Protein 3TEU (pdb70)

CATH classification: 2.60.40.10

B-factor: mean 14.29, std 7.46, range [6.16, 81.51]

Radius of gyration: 13.83 Å; Cα contacts (8 Å, |Δi|>4): 268; chains: 1; bounding box: 31×20×42 Å

Solvent-accessible surface area: 5589 Å² total; per-residue (Å²): 207,10,65,25,2,70,86,33,88,49,93,77,48,59,46,63,16,1,29,0,28,11,66,68,13,116,35,106,29,69,3,0,45,0,9,26,16,32,63,123,21,145,40,147,62,136,107,54,93,22,78,54,102,31,47,54,26,68,3,91,71,8,71,40,8,32,77,11,35,1,12,0,41,0,29,66,103,154,68,82,5,86,53,29,80,18,79,47,65,4,26,14,127,164,129,152,73,224

Secondary structure (DSSP, 8-state):
--PPPEEEEEEEE-SS-EEEEEEPPSS--SEEEEEEEETTS-S--EEEEE-TT-SEEEE-SPPTT-EEEEEEEEEETTEEPPPEEEEEEPS-TTS---

Structure (mmCIF, N/CA/C/O backbone):
data_3TEU
#
_entry.id   3TEU
#
_cell.length_a   28.390
_cell.length_b   40.070
_cell.length_c   61.520
_cell.angle_alpha   90.00
_cell.angle_beta   90.00
_cell.angle_gamma   90.00
#
_symmetry.space_group_name_H-M   'P 21 21 21'
#
loop_
_entity.id
_entity.type
_entity.pdbx_description
1 polymer Fibcon
2 non-polymer '1,4-DIETHYLENE DIOXIDE'
3 water water
#
loop_
_atom_site.group_PDB
_atom_site.id
_atom_site.type_symbol
_atom_site.label_atom_id
_atom_site.label_alt_id
_atom_site.label_comp_id
_atom_site.label_asym_id
_atom_site.label_entity_id
_atom_site.label_seq_id
_atom_site.pdbx_PDB_ins_code
_atom_site.Cartn_x
_atom_site.Cartn_y
_atom_site.Cartn_z
_atom_site.occupancy
_atom_site.B_iso_or_equiv
_atom_site.auth_seq_id
_atom_site.auth_comp_id
_atom_site.auth_asym_id
_atom_site.auth_atom_id
_atom_site.pdbx_PDB_model_num
ATOM 1 N N A MET A 1 1 ? -7.769 3.185 -8.062 0.51 18.62 1 MET A N 1
ATOM 2 N N B MET A 1 1 ? -7.717 3.584 -8.531 0.49 22.37 1 MET A N 1
ATOM 3 C CA A MET A 1 1 ? -7.659 3.849 -6.706 0.51 19.65 1 MET A CA 1
ATOM 4 C CA B MET A 1 1 ? -7.767 4.018 -7.100 0.49 20.19 1 MET A CA 1
ATOM 5 C C A MET A 1 1 ? -8.631 3.506 -5.700 0.51 21.91 1 MET A C 1
ATOM 6 C C B MET A 1 1 ? -8.506 2.958 -6.154 0.49 15.29 1 MET A C 1
ATOM 7 O O A MET A 1 1 ? -9.783 3.722 -5.897 0.51 24.53 1 MET A O 1
ATOM 8 O O B MET A 1 1 ? -9.423 2.317 -6.597 0.49 13.40 1 MET A O 1
ATOM 39 N N A LEU A 1 2 ? -8.168 3.188 -4.533 0.51 18.05 2 LEU A N 1
ATOM 40 N N B LEU A 1 2 ? -8.127 2.861 -4.825 0.49 16.10 2 LEU A N 1
ATOM 41 C CA A LEU A 1 2 ? -8.757 2.081 -3.948 0.51 15.55 2 LEU A CA 1
ATOM 42 C CA B LEU A 1 2 ? -8.849 1.998 -3.796 0.49 17.50 2 LEU A CA 1
ATOM 43 C C A LEU A 1 2 ? -9.130 2.559 -2.558 0.51 14.67 2 LEU A C 1
ATOM 44 C C B LEU A 1 2 ? -9.232 2.648 -2.491 0.49 13.05 2 LEU A C 1
ATOM 45 O O A LEU A 1 2 ? -8.249 3.272 -1.992 0.51 16.93 2 LEU A O 1
ATOM 46 O O B LEU A 1 2 ? -8.514 3.422 -1.846 0.49 13.94 2 LEU A O 1
ATOM 77 N N . ASP A 1 3 ? -10.358 2.269 -2.027 1.00 16.42 3 ASP A N 1
ATOM 78 C CA . ASP A 1 3 ? -10.681 2.707 -0.671 1.00 18.39 3 ASP A CA 1
ATOM 79 C C . ASP A 1 3 ? -10.016 1.789 0.358 1.00 15.09 3 ASP A C 1
ATOM 80 O O . ASP A 1 3 ? -9.609 0.649 0.074 1.00 13.50 3 ASP A O 1
ATOM 89 N N . ALA A 1 4 ? -9.819 2.379 1.526 1.00 16.38 4 ALA A N 1
ATOM 90 C CA . ALA A 1 4 ? -9.119 1.688 2.629 1.00 13.84 4 ALA A CA 1
ATOM 91 C C . ALA A 1 4 ? -10.000 0.724 3.343 1.00 10.92 4 ALA A C 1
ATOM 92 O O . ALA A 1 4 ? -11.223 0.888 3.480 1.00 12.18 4 ALA A O 1
ATOM 99 N N . PRO A 1 5 ? -9.409 -0.321 3.940 1.00 9.66 5 PRO A N 1
ATOM 100 C CA . PRO A 1 5 ? -10.117 -1.120 4.926 1.00 9.37 5 PRO A CA 1
ATOM 101 C C . PRO A 1 5 ? -10.507 -0.258 6.118 1.00 8.97 5 PRO A C 1
ATOM 102 O O . PRO A 1 5 ? -9.977 0.820 6.289 1.00 10.08 5 PRO A O 1
ATOM 113 N N . THR A 1 6 ? -11.419 -0.777 6.972 1.00 9.59 6 THR A N 1
ATOM 114 C CA . THR A 1 6 ? -11.937 -0.023 8.101 1.00 11.20 6 THR A CA 1
ATOM 115 C C . THR A 1 6 ? -11.919 -0.835 9.372 1.00 10.22 6 THR A C 1
ATOM 116 O O . THR A 1 6 ? -11.793 -2.035 9.354 1.00 10.79 6 THR A O 1
ATOM 127 N N . ASP A 1 7 ? -12.082 -0.141 10.506 1.00 13.06 7 ASP A N 1
ATOM 128 C CA . ASP A 1 7 ? -12.356 -0.754 11.818 1.00 14.98 7 ASP A CA 1
ATOM 129 C C . ASP A 1 7 ? -11.254 -1.755 12.243 1.00 12.97 7 ASP A C 1
ATOM 130 O O . ASP A 1 7 ? -11.451 -2.953 12.372 1.00 12.48 7 ASP A O 1
ATOM 139 N N . LEU A 1 8 ? -10.073 -1.209 12.510 1.00 11.61 8 LEU A N 1
ATOM 140 C CA . LEU A 1 8 ? -8.975 -2.019 12.986 1.00 10.73 8 LEU A CA 1
ATOM 141 C C . LEU A 1 8 ? -9.233 -2.495 14.411 1.00 11.08 8 LEU A C 1
ATOM 142 O O . LEU A 1 8 ? -9.474 -1.667 15.304 1.00 17.82 8 LEU A O 1
ATOM 158 N N . GLN A 1 9 ? -9.236 -3.786 14.626 1.00 9.50 9 GLN A N 1
ATOM 159 C CA . GLN A 1 9 ? -9.493 -4.385 15.927 1.00 11.82 9 GLN A CA 1
ATOM 160 C C . GLN A 1 9 ? -8.330 -5.247 16.314 1.00 11.17 9 GLN A C 1
ATOM 161 O O . GLN A 1 9 ? -7.908 -6.125 15.569 1.00 14.46 9 GLN A O 1
ATOM 175 N N A VAL A 1 10 ? -7.958 -5.013 17.550 0.52 11.88 10 VAL A N 1
ATOM 176 N N B VAL A 1 10 ? -7.623 -5.010 17.472 0.48 11.49 10 VAL A N 1
ATOM 177 C CA A VAL A 1 10 ? -7.005 -5.880 18.107 0.52 9.11 10 VAL A CA 1
ATOM 178 C CA B VAL A 1 10 ? -6.327 -5.711 17.915 0.48 10.17 10 VAL A CA 1
ATOM 179 C C A VAL A 1 10 ? -7.702 -6.939 18.938 0.52 9.14 10 VAL A C 1
ATOM 180 C C B VAL A 1 10 ? -6.604 -6.571 19.125 0.48 10.77 10 VAL A C 1
ATOM 181 O O A VAL A 1 10 ? -8.348 -6.599 19.906 0.52 11.28 10 VAL A O 1
ATOM 182 O O B VAL A 1 10 ? -7.056 -6.042 20.127 0.48 12.20 10 VAL A O 1
ATOM 207 N N A THR A 1 11 ? -7.573 -8.182 18.554 0.52 8.87 11 THR A N 1
ATOM 208 N N B THR A 1 11 ? -6.370 -7.858 19.003 0.48 10.17 11 THR A N 1
ATOM 209 C CA A THR A 1 11 ? -8.260 -9.270 19.231 0.52 9.44 11 THR A CA 1
ATOM 210 C CA B THR A 1 11 ? -6.656 -8.862 19.974 0.48 9.79 11 THR A CA 1
ATOM 211 C C A THR A 1 11 ? -7.405 -10.058 20.213 0.52 10.05 11 THR A C 1
ATOM 212 C C B THR A 1 11 ? -5.455 -9.789 20.221 0.48 8.41 11 THR A C 1
ATOM 213 O O A THR A 1 11 ? -7.921 -10.788 21.041 0.52 12.10 11 THR A O 1
ATOM 214 O O B THR A 1 11 ? -4.417 -9.595 19.582 0.48 8.85 11 THR A O 1
ATOM 235 N N A ASN A 1 12 ? -6.084 -9.861 20.145 0.52 8.70 12 ASN A N 1
ATOM 236 N N B ASN A 1 12 ? -5.574 -10.715 21.163 0.48 10.68 12 ASN A N 1
ATOM 237 C CA A ASN A 1 12 ? -5.160 -10.488 21.087 0.52 8.80 12 ASN A CA 1
ATOM 238 C CA B ASN A 1 12 ? -4.552 -11.713 21.402 0.48 9.84 12 ASN A CA 1
ATOM 239 C C A ASN A 1 12 ? -3.845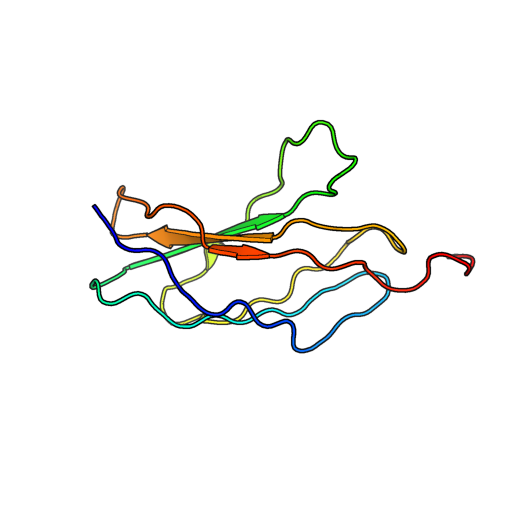 -9.737 21.104 0.52 7.87 12 ASN A C 1
ATOM 240 C C B ASN A 1 12 ? -3.201 -10.979 21.684 0.48 9.11 12 ASN A C 1
ATOM 241 O O A ASN A 1 12 ? -3.445 -9.244 20.025 0.52 9.21 12 ASN A O 1
ATOM 242 O O B ASN A 1 12 ? -2.154 -11.467 21.235 0.48 10.15 12 ASN A O 1
ATOM 261 N N . VAL A 1 13 ? -3.216 -9.770 22.329 1.00 9.04 13 VAL A N 1
ATOM 262 C CA . VAL A 1 13 ? -1.948 -9.114 22.515 1.00 9.48 13 VAL A CA 1
ATOM 263 C C . VAL A 1 13 ? -1.150 -9.846 23.561 1.00 9.25 13 VAL A C 1
ATOM 264 O O . VAL A 1 13 ? -1.661 -10.194 24.623 1.00 11.78 13 VAL A O 1
ATOM 276 N N . THR A 1 14 ? 0.108 -10.061 23.242 1.00 9.14 14 THR A N 1
ATOM 277 C CA . THR A 1 14 ? 1.043 -10.692 24.181 1.00 9.03 14 THR A CA 1
ATOM 278 C C . THR A 1 14 ? 2.270 -9.794 24.260 1.00 9.27 14 THR A C 1
ATOM 279 O O . THR A 1 14 ? 2.303 -8.675 23.712 1.00 11.01 14 THR A O 1
ATOM 290 N N . ASP A 1 15 ? 3.308 -10.263 24.935 1.00 9.14 15 ASP A N 1
ATOM 291 C CA . ASP A 1 15 ? 4.523 -9.485 24.996 1.00 9.84 15 ASP A CA 1
ATOM 292 C C . ASP A 1 15 ? 5.193 -9.360 23.639 1.00 9.31 15 ASP A C 1
ATOM 293 O O . ASP A 1 15 ? 5.963 -8.426 23.408 1.00 11.01 15 ASP A O 1
ATOM 302 N N . THR A 1 16 ? 4.948 -10.284 22.725 1.00 8.80 16 THR A N 1
ATOM 303 C CA . THR A 1 16 ? 5.661 -10.374 21.471 1.00 9.02 16 THR A CA 1
ATOM 304 C C . THR A 1 16 ? 4.781 -10.471 20.241 1.00 8.20 16 THR A C 1
ATOM 305 O O . THR A 1 16 ? 5.295 -10.691 19.140 1.00 9.06 16 THR A O 1
ATOM 316 N N . SER A 1 17 ? 3.488 -10.357 20.374 1.00 8.25 17 SER A N 1
ATOM 317 C CA . SER A 1 17 ? 2.590 -10.551 19.239 1.00 8.14 17 SER A CA 1
ATOM 318 C C . SER A 1 17 ? 1.342 -9.751 19.414 1.00 8.49 17 SER A C 1
ATOM 319 O O . SER A 1 17 ? 0.935 -9.391 20.511 1.00 9.25 17 SER A O 1
ATOM 327 N N . ILE A 1 18 ? 0.708 -9.489 18.247 1.00 8.37 18 ILE A N 1
ATOM 328 C CA A ILE A 1 18 ? -0.577 -8.776 18.154 0.59 9.78 18 ILE A CA 1
ATOM 329 C CA B ILE A 1 18 ? -0.612 -8.933 18.234 0.41 9.41 18 ILE A CA 1
ATOM 330 C C . ILE A 1 18 ? -1.394 -9.521 17.074 1.00 8.71 18 ILE A C 1
ATOM 331 O O . ILE A 1 18 ? -0.855 -9.779 15.996 1.00 11.79 18 ILE A O 1
ATOM 360 N N . THR A 1 19 ? -2.676 -9.746 17.303 1.00 7.52 19 THR A N 1
ATOM 361 C CA . THR A 1 19 ? -3.595 -10.180 16.262 1.00 7.91 19 THR A CA 1
ATOM 362 C C . THR A 1 19 ? -4.462 -9.015 15.906 1.00 8.64 19 THR A C 1
ATOM 363 O O . THR A 1 19 ? -5.068 -8.408 16.773 1.00 10.26 19 THR A O 1
ATOM 374 N N A VAL A 1 20 ? -4.604 -8.726 14.650 0.48 10.76 20 VAL A N 1
ATOM 375 N N B VAL A 1 20 ? -4.454 -8.694 14.585 0.52 10.69 20 VAL A N 1
ATOM 376 C CA A VAL A 1 20 ? -5.553 -7.690 14.332 0.48 8.29 20 VAL A CA 1
ATOM 377 C CA B VAL A 1 20 ? -4.967 -7.461 13.923 0.52 8.94 20 VAL A CA 1
ATOM 378 C C A VAL A 1 20 ? -6.392 -8.137 13.182 0.48 10.69 20 VAL A C 1
ATOM 379 C C B VAL A 1 20 ? -6.164 -7.998 13.000 0.52 11.35 20 VAL A C 1
ATOM 380 O O A VAL A 1 20 ? -6.064 -8.951 12.371 0.48 9.94 20 VAL A O 1
ATOM 381 O O B VAL A 1 20 ? -5.923 -8.958 12.235 0.52 10.97 20 VAL A O 1
ATOM 406 N N . SER A 1 21 ? -7.426 -7.418 13.088 1.00 11.13 21 SER A N 1
ATOM 407 C CA A SER A 1 21 ? -8.540 -7.679 12.214 0.21 9.77 21 SER A CA 1
ATOM 408 C CA B SER A 1 21 ? -8.506 -7.699 12.131 0.79 9.65 21 SER A CA 1
ATOM 409 C C . SER A 1 21 ? -9.033 -6.381 11.590 1.00 8.80 21 SER A C 1
ATOM 410 O O . SER A 1 21 ? -8.913 -5.328 12.215 1.00 9.81 21 SER A O 1
ATOM 425 N N . TRP A 1 22 ? -9.668 -6.469 10.427 1.00 8.37 22 TRP A N 1
ATOM 426 C CA . TRP A 1 22 ? -10.211 -5.311 9.766 1.00 8.19 22 TRP A CA 1
ATOM 427 C C . TRP A 1 22 ? -11.406 -5.709 8.911 1.00 8.75 22 TRP A C 1
ATOM 428 O O . TRP A 1 22 ? -11.643 -6.873 8.625 1.00 9.81 22 TRP A O 1
ATOM 449 N N . THR A 1 23 ? -12.126 -4.677 8.467 1.00 9.33 23 THR A N 1
ATOM 450 C CA . THR A 1 23 ? -13.270 -4.837 7.575 1.00 9.50 23 THR A CA 1
ATOM 451 C C . THR A 1 23 ? -12.826 -4.457 6.159 1.00 8.78 23 THR A C 1
ATOM 452 O O . THR A 1 23 ? -12.162 -3.434 5.981 1.00 9.44 23 THR A O 1
ATOM 463 N N . PRO A 1 24 ? -13.169 -5.238 5.154 1.00 9.08 24 PRO A N 1
ATOM 464 C CA . PRO A 1 24 ? -12.716 -4.908 3.790 1.00 9.35 24 PRO A CA 1
ATOM 465 C C . PRO A 1 24 ? -13.255 -3.566 3.310 1.00 8.64 24 PRO A C 1
ATOM 466 O O . PRO A 1 24 ? -14.373 -3.155 3.725 1.00 9.13 24 PRO A O 1
ATOM 477 N N . PRO A 1 25 ? -12.576 -2.965 2.358 1.00 9.28 25 PRO A N 1
ATOM 478 C CA . PRO A 1 25 ? -13.142 -1.810 1.663 1.00 9.43 25 PRO A CA 1
ATOM 479 C C . PRO A 1 25 ? -14.309 -2.245 0.790 1.00 8.59 25 PRO A C 1
ATOM 480 O O . PRO A 1 25 ? -14.530 -3.427 0.550 1.00 9.32 25 PRO A O 1
ATOM 491 N N A SER A 1 26 ? -15.052 -1.299 0.276 0.53 12.76 26 SER A N 1
ATOM 492 N N B SER A 1 26 ? -15.028 -1.278 0.258 0.47 9.73 26 SER A N 1
ATOM 493 C CA A SER A 1 26 ? -16.002 -1.542 -0.833 0.53 10.29 26 SER A CA 1
ATOM 494 C CA B SER A 1 26 ? -16.224 -1.614 -0.530 0.47 11.98 26 SER A CA 1
ATOM 495 C C A SER A 1 26 ? -15.389 -2.023 -2.216 0.53 10.33 26 SER A C 1
ATOM 496 C C B SER A 1 26 ? -15.711 -1.527 -1.924 0.47 11.35 26 SER A C 1
ATOM 497 O O A SER A 1 26 ? -16.007 -2.838 -2.923 0.53 12.47 26 SER A O 1
ATOM 498 O O B SER A 1 26 ? -15.955 -0.575 -2.643 0.47 14.34 26 SER A O 1
ATOM 513 N N A ALA A 1 27 ? -14.200 -1.651 -2.597 0.53 11.51 27 ALA A N 1
ATOM 514 N N B ALA A 1 27 ? -15.041 -2.602 -2.309 0.47 7.40 27 ALA A N 1
ATOM 515 C CA A ALA A 1 27 ? -13.660 -2.093 -3.835 0.53 10.42 27 ALA A CA 1
ATOM 516 C CA B ALA A 1 27 ? -14.361 -2.673 -3.559 0.47 8.04 27 ALA A CA 1
ATOM 517 C C A ALA A 1 27 ? -13.392 -3.630 -3.893 0.53 9.58 27 ALA A C 1
ATOM 518 C C B ALA A 1 27 ? -13.908 -4.081 -3.835 0.47 7.02 27 ALA A C 1
ATOM 519 O O A ALA A 1 27 ? -13.053 -4.227 -2.903 0.53 11.48 27 ALA A O 1
ATOM 520 O O B ALA A 1 27 ? -13.851 -4.923 -2.902 0.47 7.49 27 ALA A O 1
ATOM 533 N N . THR A 1 28 ? -13.427 -4.250 -5.076 1.00 7.96 28 THR A N 1
ATOM 534 C CA . THR A 1 28 ? -12.818 -5.523 -5.389 1.00 7.38 28 THR A CA 1
ATOM 535 C C . THR A 1 28 ? -11.321 -5.450 -5.069 1.00 7.44 28 THR A C 1
ATOM 536 O O . THR A 1 28 ? -10.648 -4.515 -5.517 1.00 9.55 28 THR A O 1
ATOM 547 N N . ILE A 1 29 ? -10.822 -6.432 -4.345 1.00 7.40 29 ILE A N 1
ATOM 548 C CA . ILE A 1 29 ? -9.405 -6.417 -3.965 1.00 8.64 29 ILE A CA 1
ATOM 549 C C . ILE A 1 29 ? -8.741 -7.765 -4.236 1.00 7.76 29 ILE A C 1
ATOM 550 O O . ILE A 1 29 ? -9.384 -8.803 -4.357 1.00 8.78 29 ILE A O 1
ATOM 566 N N . THR A 1 30 ? -7.425 -7.697 -4.282 1.00 7.04 30 THR A N 1
ATOM 567 C CA . THR A 1 30 ? -6.583 -8.824 -4.562 1.00 6.91 30 THR A CA 1
ATOM 568 C C . THR A 1 30 ? -5.555 -9.135 -3.479 1.00 6.61 30 THR A C 1
ATOM 569 O O . THR A 1 30 ? -4.797 -10.090 -3.627 1.00 7.91 30 THR A O 1
ATOM 580 N N . GLY A 1 31 ? -5.537 -8.390 -2.373 1.00 6.57 31 GLY A N 1
ATOM 581 C CA . GLY A 1 31 ? -4.606 -8.668 -1.302 1.00 7.02 31 GLY A CA 1
ATOM 582 C C . GLY A 1 31 ? -4.650 -7.553 -0.278 1.00 6.16 31 GLY A C 1
ATOM 583 O O . GLY A 1 31 ? -5.332 -6.552 -0.454 1.00 6.56 31 GLY A O 1
ATOM 587 N N . TYR A 1 32 ? -3.879 -7.737 0.804 1.00 6.16 32 TYR A N 1
ATOM 588 C CA . TYR A 1 32 ? -3.590 -6.662 1.740 1.00 6.21 32 TYR A CA 1
ATOM 589 C C . TYR A 1 32 ? -2.084 -6.650 2.012 1.00 6.23 32 TYR A C 1
ATOM 590 O O . TYR A 1 32 ? -1.425 -7.692 2.036 1.00 6.99 32 TYR A O 1
ATOM 608 N N . ARG A 1 33 ? -1.587 -5.449 2.272 1.00 6.57 33 ARG A N 1
ATOM 609 C CA . ARG A 1 33 ? -0.239 -5.245 2.801 1.00 6.89 33 ARG A CA 1
ATOM 610 C C . ARG A 1 33 ? -0.377 -4.664 4.200 1.00 7.23 33 ARG A C 1
ATOM 611 O O . ARG A 1 33 ? -1.158 -3.723 4.3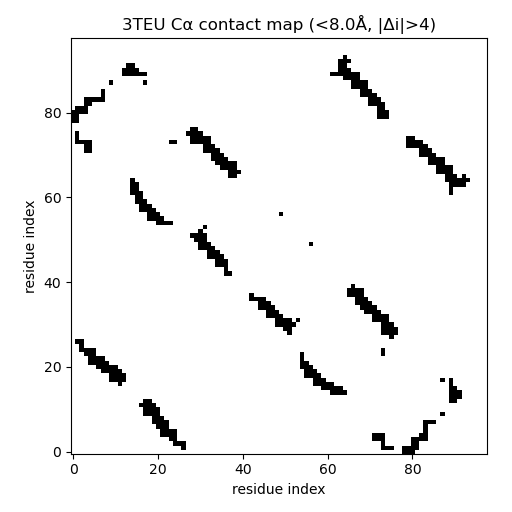85 1.00 8.09 33 ARG A O 1
ATOM 632 N N . ILE A 1 34 ? 0.367 -5.201 5.142 1.00 7.36 34 ILE A N 1
ATOM 633 C CA . ILE A 1 34 ? 0.335 -4.740 6.537 1.00 7.87 34 ILE A CA 1
ATOM 634 C C . ILE A 1 34 ? 1.734 -4.282 6.900 1.00 7.81 34 ILE A C 1
ATOM 635 O O . ILE A 1 34 ? 2.686 -5.051 6.702 1.00 9.43 34 ILE A O 1
ATOM 651 N N . THR A 1 35 ? 1.876 -3.091 7.444 1.00 7.45 35 THR A N 1
ATOM 652 C CA . THR A 1 35 ? 3.148 -2.655 7.980 1.00 7.56 35 THR A CA 1
ATOM 653 C C . THR A 1 35 ? 3.040 -2.477 9.484 1.00 6.98 35 THR A C 1
ATOM 654 O O . THR A 1 35 ? 1.961 -2.226 10.035 1.00 7.26 35 THR A O 1
ATOM 665 N N . TYR A 1 36 ? 4.179 -2.592 10.147 1.00 6.85 36 TYR A N 1
ATOM 666 C CA . TYR A 1 36 ? 4.208 -2.430 11.584 1.00 7.22 36 TYR A CA 1
ATOM 667 C C . TYR A 1 36 ? 5.576 -1.877 11.972 1.00 7.34 36 TYR A C 1
ATOM 668 O O . TYR A 1 36 ? 6.611 -2.300 11.448 1.00 8.02 36 TYR A O 1
ATOM 686 N N . THR A 1 37 ? 5.552 -0.958 12.951 1.00 7.86 37 THR A N 1
ATOM 687 C CA . THR A 1 37 ? 6.798 -0.385 13.460 1.00 8.40 37 THR A CA 1
ATOM 688 C C . THR A 1 37 ? 6.508 0.239 14.800 1.00 7.77 37 THR A C 1
ATOM 689 O O . THR A 1 37 ? 5.392 0.716 15.021 1.00 7.96 37 THR A O 1
ATOM 700 N N . PRO A 1 38 ? 7.476 0.307 15.696 1.00 7.73 38 PRO A N 1
ATOM 701 C CA . PRO A 1 38 ? 7.220 1.086 16.929 1.00 7.93 38 PRO A CA 1
ATOM 702 C C . PRO A 1 38 ? 7.017 2.533 16.613 1.00 7.76 38 PRO A C 1
ATOM 703 O O . PRO A 1 38 ? 7.680 3.090 15.740 1.00 9.16 38 PRO A O 1
ATOM 714 N N . SER A 1 39 ? 6.155 3.218 17.373 1.00 7.41 39 SER A N 1
ATOM 715 C CA . SER A 1 39 ? 6.079 4.650 17.277 1.00 7.91 39 SER A CA 1
ATOM 716 C C . SER A 1 39 ? 7.432 5.314 17.518 1.00 8.24 39 SER A C 1
ATOM 717 O O . SER A 1 39 ? 7.711 6.332 16.931 1.00 10.15 39 SER A O 1
ATOM 725 N N . ASN A 1 40 ? 8.226 4.755 18.413 1.00 9.18 40 ASN A N 1
ATOM 726 C CA . ASN A 1 40 ? 9.550 5.303 18.703 1.00 11.14 40 ASN A CA 1
ATOM 727 C C . ASN A 1 40 ? 10.609 4.802 17.731 1.00 14.75 40 ASN A C 1
ATOM 728 O O . ASN A 1 40 ? 11.769 5.150 18.018 1.00 22.93 40 ASN A O 1
ATOM 739 N N . GLY A 1 41 ? 10.293 4.085 16.678 1.00 13.27 41 GLY A N 1
ATOM 740 C CA . GLY A 1 41 ? 11.289 3.575 15.700 1.00 21.81 41 GLY A CA 1
ATOM 741 C C . GLY A 1 41 ? 11.527 4.803 14.740 1.00 25.13 41 GLY A C 1
ATOM 742 O O . GLY A 1 41 ? 10.702 5.708 14.735 1.00 81.51 41 GLY A O 1
ATOM 746 N N . PRO A 1 42 ? 12.654 4.878 13.934 1.00 69.90 42 PRO A N 1
ATOM 747 C CA . PRO A 1 42 ? 12.865 5.956 12.897 1.00 42.52 42 PRO A CA 1
ATOM 748 C C . PRO A 1 42 ? 11.647 6.118 11.978 1.00 32.88 42 PRO A C 1
ATOM 749 O O . PRO A 1 42 ? 11.453 7.020 11.106 1.00 30.54 42 PRO A O 1
ATOM 760 N N . GLY A 1 43 ? 10.786 5.122 12.170 1.00 24.59 43 GLY A N 1
ATOM 761 C CA . GLY A 1 43 ? 9.572 5.070 11.427 1.00 20.18 43 GLY A CA 1
ATOM 762 C C . GLY A 1 43 ? 9.627 4.329 10.091 1.00 18.09 43 GLY A C 1
ATOM 763 O O . GLY A 1 43 ? 8.605 4.371 9.446 1.00 20.62 43 GLY A O 1
ATOM 767 N N A GLU A 1 44 ? 10.720 3.534 9.991 0.40 10.91 44 GLU A N 1
ATOM 768 N N B GLU A 1 44 ? 10.642 3.907 9.258 0.60 17.30 44 GLU A N 1
ATOM 769 C CA A GLU A 1 44 ? 10.817 2.698 8.781 0.40 10.27 44 GLU A CA 1
ATOM 770 C CA B GLU A 1 44 ? 10.388 3.021 8.031 0.60 13.31 44 GLU A CA 1
ATOM 771 C C A GLU A 1 44 ? 10.243 1.304 9.005 0.40 14.13 44 GLU A C 1
ATOM 772 C C B GLU A 1 44 ? 10.084 1.595 8.622 0.60 13.83 44 GLU A C 1
ATOM 773 O O A GLU A 1 44 ? 10.884 0.571 9.866 0.40 16.30 44 GLU A O 1
ATOM 774 O O B GLU A 1 44 ? 10.807 1.132 9.419 0.60 16.58 44 GLU A O 1
ATOM 797 N N . PRO A 1 45 ? 9.012 0.985 8.329 1.00 11.75 45 PRO A N 1
ATOM 798 C CA . PRO A 1 45 ? 8.407 -0.187 8.962 1.00 9.73 45 PRO A CA 1
ATOM 799 C C . PRO A 1 45 ? 8.789 -1.511 8.345 1.00 9.19 45 PRO A C 1
ATOM 800 O O . PRO A 1 45 ? 9.393 -1.608 7.227 1.00 13.13 45 PRO A O 1
ATOM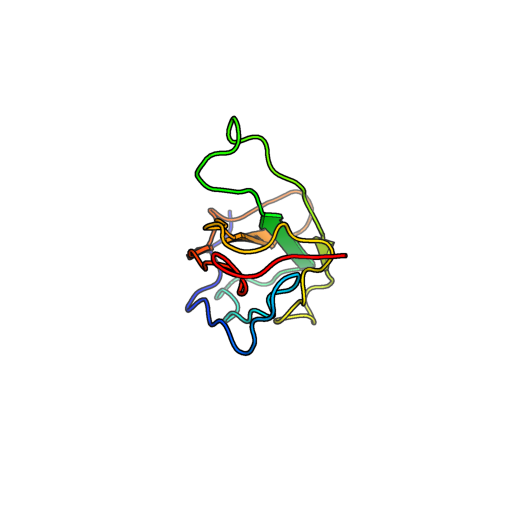 811 N N . LYS A 1 46 ? 8.474 -2.559 9.062 1.00 9.10 46 LYS A N 1
ATOM 812 C CA . LYS A 1 46 ? 8.453 -3.877 8.481 1.00 9.07 46 LYS A CA 1
ATOM 813 C C . LYS A 1 46 ? 7.122 -4.148 7.764 1.00 8.32 46 LYS A C 1
ATOM 814 O O . LYS A 1 46 ? 6.120 -3.593 8.134 1.00 9.95 46 LYS A O 1
ATOM 833 N N . GLU A 1 47 ? 7.153 -4.997 6.743 1.00 10.48 47 GLU A N 1
ATOM 834 C CA . GLU A 1 47 ? 5.999 -5.199 5.854 1.00 10.61 47 GLU A CA 1
ATOM 835 C C . GLU A 1 47 ? 5.728 -6.696 5.724 1.00 8.58 47 GLU A C 1
ATOM 836 O O . GLU A 1 47 ? 6.632 -7.533 5.620 1.00 10.09 47 GLU A O 1
ATOM 848 N N A LEU A 1 48 ? 4.409 -6.981 5.601 0.48 8.44 48 LEU A N 1
ATOM 849 N N B LEU A 1 48 ? 4.465 -7.025 5.638 0.52 7.73 48 LEU A N 1
ATOM 850 C CA A LEU A 1 48 ? 3.826 -8.333 5.426 0.48 7.59 48 LEU A CA 1
ATOM 851 C CA B LEU A 1 48 ? 4.011 -8.353 5.296 0.52 7.24 48 LEU A CA 1
ATOM 852 C C A LEU A 1 48 ? 2.792 -8.224 4.337 0.48 8.25 48 LEU A C 1
ATOM 853 C C B LEU A 1 48 ? 2.859 -8.205 4.303 0.52 6.60 48 LEU A C 1
ATOM 854 O O A LEU A 1 48 ? 2.152 -7.175 4.204 0.48 9.36 48 LEU A O 1
ATOM 855 O O B LEU A 1 48 ? 2.239 -7.131 4.174 0.52 7.15 48 LEU A O 1
ATOM 886 N N . THR A 1 49 ? 2.558 -9.289 3.605 1.00 6.59 49 THR A N 1
ATOM 887 C CA . THR A 1 49 ? 1.399 -9.346 2.721 1.00 6.74 49 THR A CA 1
ATOM 888 C C . THR A 1 49 ? 0.613 -10.607 2.987 1.00 6.43 49 THR A C 1
ATOM 889 O O . THR A 1 49 ? 1.149 -11.632 3.438 1.00 7.60 49 THR A O 1
ATOM 900 N N . VAL A 1 50 ? -0.663 -10.518 2.672 1.00 6.93 50 VAL A N 1
ATOM 901 C CA . VAL A 1 50 ? -1.623 -11.607 2.836 1.00 6.78 50 VAL A CA 1
ATOM 902 C C . VAL A 1 50 ? -2.572 -11.644 1.642 1.00 6.90 50 VAL A C 1
ATOM 903 O O . VAL A 1 50 ? -2.789 -10.638 0.978 1.00 6.84 50 VAL A O 1
ATOM 916 N N . PRO A 1 51 ? -3.185 -12.800 1.396 1.00 7.40 51 PRO A N 1
ATOM 917 C CA . PRO A 1 51 ? -4.231 -12.871 0.366 1.00 7.54 51 PRO A CA 1
ATOM 918 C C . PRO A 1 51 ? -5.459 -12.075 0.796 1.00 6.77 51 PRO A C 1
ATOM 919 O O . PRO A 1 51 ? -5.662 -11.764 1.959 1.00 7.27 51 PRO A O 1
ATOM 930 N N . PRO A 1 52 ? -6.342 -11.788 -0.162 1.00 7.12 52 PRO A N 1
ATOM 931 C CA . PRO A 1 52 ? -7.528 -10.962 0.142 1.00 7.13 52 PRO A CA 1
ATOM 932 C C . PRO A 1 52 ? -8.523 -11.663 1.036 1.00 7.58 52 PRO A C 1
ATOM 933 O O . PRO A 1 52 ? -9.330 -11.017 1.691 1.00 9.09 52 PRO A O 1
ATOM 944 N N . SER A 1 53 ? -8.454 -12.994 1.083 1.00 8.00 53 SER A N 1
ATOM 945 C CA . SER A 1 53 ? -9.271 -13.785 1.967 1.00 9.90 53 SER A CA 1
ATOM 946 C C . SER A 1 53 ? -8.831 -13.655 3.440 1.00 9.75 53 SER A C 1
ATOM 947 O O . SER A 1 53 ? -9.619 -14.039 4.305 1.00 13.62 53 SER A O 1
ATOM 955 N N . SER A 1 54 ? -7.675 -13.080 3.715 1.00 8.13 54 SER A N 1
ATOM 956 C CA . SER A 1 54 ? -7.241 -12.838 5.079 1.00 8.10 54 SER A CA 1
ATOM 957 C C . SER A 1 54 ? -7.688 -11.451 5.490 1.00 8.01 54 SER A C 1
ATOM 958 O O . SER A 1 54 ? -7.176 -10.456 4.997 1.00 10.23 54 SER A O 1
ATOM 966 N N . THR A 1 55 ? -8.630 -11.382 6.446 1.00 7.87 55 THR A N 1
ATOM 967 C CA . THR A 1 55 ? -9.063 -10.127 7.043 1.00 8.70 55 THR A CA 1
ATOM 968 C C . THR A 1 55 ? -8.595 -10.005 8.504 1.00 7.92 55 THR A C 1
ATOM 969 O O . THR A 1 55 ? -9.025 -9.129 9.231 1.00 8.74 55 THR A O 1
ATOM 980 N N . SER A 1 56 ? -7.689 -10.901 8.887 1.00 8.29 56 SER A N 1
ATOM 981 C CA . SER A 1 56 ? -6.957 -10.833 10.118 1.00 8.53 56 SER A CA 1
ATOM 982 C C . SER A 1 56 ? -5.532 -11.305 9.821 1.00 8.28 56 SER A C 1
ATOM 983 O O . SER A 1 56 ? -5.311 -12.090 8.896 1.00 9.80 56 SER A O 1
ATOM 991 N N . VAL A 1 57 ? -4.603 -10.912 10.672 1.00 8.03 57 VAL A N 1
ATOM 992 C CA . VAL A 1 57 ? -3.249 -11.421 10.630 1.00 8.23 57 VAL A CA 1
ATOM 993 C C . VAL A 1 57 ? -2.662 -11.309 12.030 1.00 7.59 57 VAL A C 1
ATOM 994 O O . VAL A 1 57 ? -3.002 -10.368 12.773 1.00 8.96 57 VAL A O 1
ATOM 1007 N N . THR A 1 58 ? -1.784 -12.216 12.386 1.00 7.20 58 THR A N 1
ATOM 1008 C CA . THR A 1 58 ? -1.036 -12.129 13.633 1.00 7.18 58 THR A CA 1
ATOM 1009 C C . THR A 1 58 ? 0.411 -11.813 13.313 1.00 7.37 58 THR A C 1
ATOM 1010 O O . THR A 1 58 ? 1.063 -12.477 12.503 1.00 8.06 58 THR A O 1
ATOM 1021 N N . ILE A 1 59 ? 0.896 -10.775 13.975 1.00 8.06 59 ILE A N 1
ATOM 1022 C CA . ILE A 1 59 ? 2.248 -10.262 13.837 1.00 7.90 59 ILE A CA 1
ATOM 1023 C C . ILE A 1 59 ? 3.043 -10.735 15.048 1.00 7.93 59 ILE A C 1
ATOM 1024 O O . ILE A 1 59 ? 2.602 -10.541 16.176 1.00 8.34 59 ILE A O 1
ATOM 1040 N N . THR A 1 60 ? 4.175 -11.379 14.810 1.00 8.88 60 THR A N 1
ATOM 1041 C CA . THR A 1 60 ? 4.979 -11.975 15.851 1.00 8.98 60 THR A CA 1
ATOM 1042 C C . THR A 1 60 ? 6.362 -11.355 15.871 1.00 9.14 60 THR A C 1
ATOM 1043 O O . THR A 1 60 ? 6.716 -10.529 15.030 1.00 9.79 60 THR A O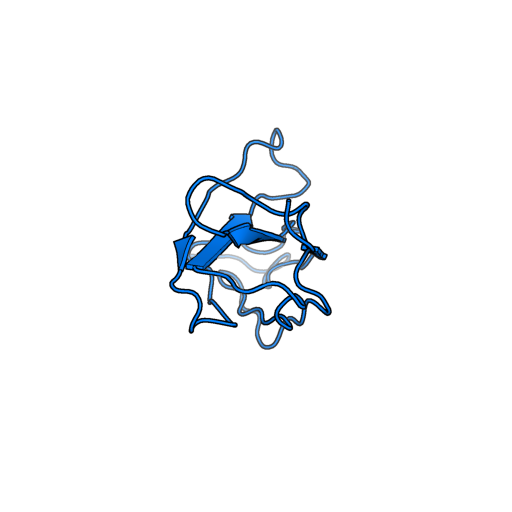 1
ATOM 1054 N N . GLY A 1 61 ? 7.149 -11.765 16.853 1.00 9.34 61 GLY A N 1
ATOM 1055 C CA . GLY A 1 61 ? 8.491 -11.266 16.993 1.00 10.07 61 GLY A CA 1
ATOM 1056 C C . GLY A 1 61 ? 8.646 -9.850 17.419 1.00 9.39 61 GLY A C 1
ATOM 1057 O O . GLY A 1 61 ? 9.676 -9.226 17.184 1.00 10.92 61 GLY A O 1
ATOM 1061 N N . LEU A 1 62 ? 7.644 -9.323 18.093 1.00 8.92 62 LEU A N 1
ATOM 1062 C CA . LEU A 1 62 ? 7.632 -7.934 18.491 1.00 8.96 62 LEU A CA 1
ATOM 1063 C C . LEU A 1 62 ? 8.371 -7.692 19.783 1.00 9.36 62 LEU A C 1
ATOM 1064 O O . LEU A 1 62 ? 8.584 -8.568 20.595 1.0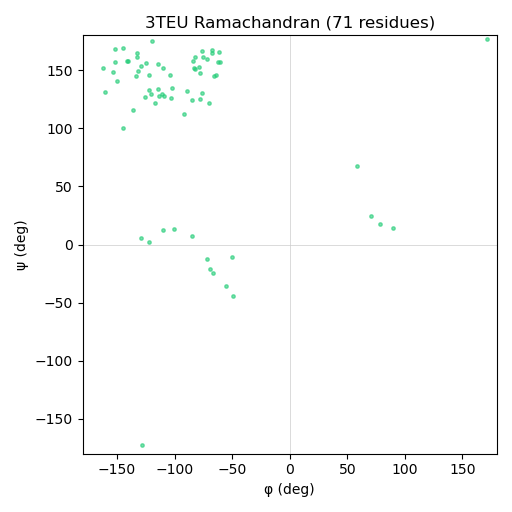0 11.01 62 LEU A O 1
ATOM 1080 N N . THR A 1 63 ? 8.781 -6.414 19.929 1.00 10.51 63 THR A N 1
ATOM 1081 C CA . THR A 1 63 ? 9.445 -5.961 21.157 1.00 11.01 63 THR A CA 1
ATOM 1082 C C . THR A 1 63 ? 8.430 -5.787 22.274 1.00 10.63 63 THR A C 1
ATOM 1083 O O . THR A 1 63 ? 7.456 -5.088 22.077 1.00 10.20 63 THR A O 1
ATOM 1094 N N . PRO A 1 64 ? 8.693 -6.346 23.467 1.00 11.34 64 PRO A N 1
ATOM 1095 C CA . PRO A 1 64 ? 7.759 -6.115 24.587 1.00 10.31 64 PRO A CA 1
ATOM 1096 C C . PRO A 1 64 ? 7.677 -4.690 25.077 1.00 9.78 64 PRO A C 1
ATOM 1097 O O . PRO A 1 64 ? 8.681 -3.958 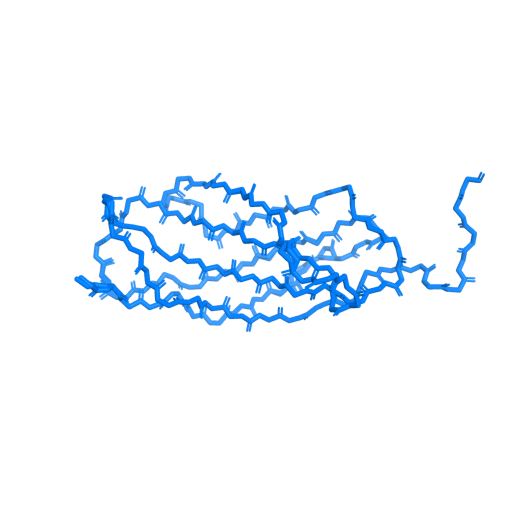25.134 1.00 12.11 64 PRO A O 1
ATOM 1108 N N . GLY A 1 65 ? 6.496 -4.275 25.490 1.00 9.73 65 GLY A N 1
ATOM 1109 C CA . GLY A 1 65 ? 6.291 -3.029 26.241 1.00 10.46 65 GLY A CA 1
ATOM 1110 C C . GLY A 1 65 ? 6.291 -1.746 25.463 1.00 9.80 65 GLY A C 1
ATOM 1111 O O . GLY A 1 65 ? 6.441 -0.691 26.111 1.00 11.60 65 GLY A O 1
ATOM 1115 N N . VAL A 1 66 ? 6.111 -1.792 24.128 1.00 9.12 66 VAL A N 1
ATOM 1116 C CA . VAL A 1 66 ? 6.223 -0.579 23.319 1.00 10.32 66 VAL A CA 1
ATOM 1117 C 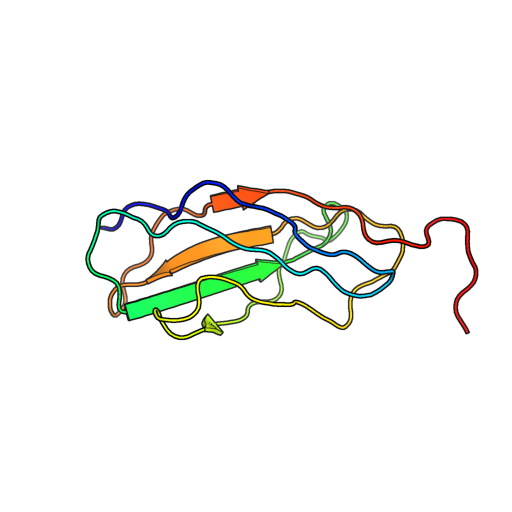C . VAL A 1 66 ? 4.984 -0.447 22.424 1.00 8.79 66 VAL A C 1
ATOM 1118 O O . VAL A 1 66 ? 4.359 -1.424 22.033 1.00 8.42 66 VAL A O 1
ATOM 1131 N N . GLU A 1 67 ? 4.694 0.802 22.077 1.00 7.72 67 GLU A N 1
ATOM 1132 C CA . GLU A 1 67 ? 3.605 1.092 21.172 1.00 7.31 67 GLU A CA 1
ATOM 1133 C C . GLU A 1 67 ? 4.010 0.804 19.733 1.00 6.98 67 GLU A C 1
ATOM 1134 O O . GLU A 1 67 ? 4.989 1.378 19.239 1.00 7.69 67 GLU A O 1
ATOM 1146 N N . TYR A 1 68 ? 3.240 -0.015 19.059 1.00 6.97 68 TYR A N 1
ATOM 1147 C CA . TYR A 1 68 ? 3.355 -0.278 17.626 1.00 7.31 68 TYR A CA 1
ATOM 1148 C C . TYR A 1 68 ? 2.251 0.452 16.880 1.00 7.11 68 TYR A C 1
ATOM 1149 O O . TYR A 1 68 ? 1.117 0.569 17.327 1.00 7.88 68 TYR A O 1
ATOM 1167 N N . VAL A 1 69 ? 2.642 0.890 15.670 1.00 7.31 69 VAL A N 1
ATOM 1168 C CA A VAL A 1 69 ? 1.676 1.398 14.691 0.33 7.61 69 VAL A CA 1
ATOM 1169 C CA B VAL A 1 69 ? 1.748 1.445 14.647 0.67 7.02 69 VAL A CA 1
ATOM 1170 C C . VAL A 1 69 ? 1.536 0.375 13.613 1.00 7.16 69 VAL A C 1
ATOM 1171 O O . VAL A 1 69 ? 2.506 -0.085 12.993 1.00 8.14 69 VAL A O 1
ATOM 1196 N N . VAL A 1 70 ? 0.281 -0.027 13.386 1.00 7.04 70 VAL A N 1
ATOM 1197 C CA . VAL A 1 70 ? -0.092 -1.030 12.429 1.00 7.30 70 VAL A CA 1
ATOM 1198 C C . VAL A 1 70 ? -0.906 -0.330 11.315 1.00 7.16 70 VAL A C 1
ATOM 1199 O O . VAL A 1 70 ? -1.872 0.366 11.606 1.00 8.00 70 VAL A O 1
ATOM 1212 N N . SER A 1 71 ? -0.475 -0.561 10.071 1.00 6.91 71 SER A N 1
ATOM 1213 C CA . SER A 1 71 ? -1.098 0.076 8.908 1.00 7.24 71 SER A CA 1
ATOM 1214 C C . SER A 1 71 ? -1.516 -1.017 7.932 1.00 7.01 71 SER A C 1
ATOM 1215 O O . SER A 1 71 ? -0.681 -1.829 7.551 1.00 9.04 71 SER A O 1
ATOM 1223 N N . VAL A 1 72 ? -2.774 -1.020 7.517 1.00 6.56 72 VAL A N 1
ATOM 1224 C CA . VAL A 1 72 ? -3.311 -2.034 6.620 1.00 6.37 72 VAL A CA 1
ATOM 1225 C C . VAL A 1 72 ? -3.737 -1.337 5.315 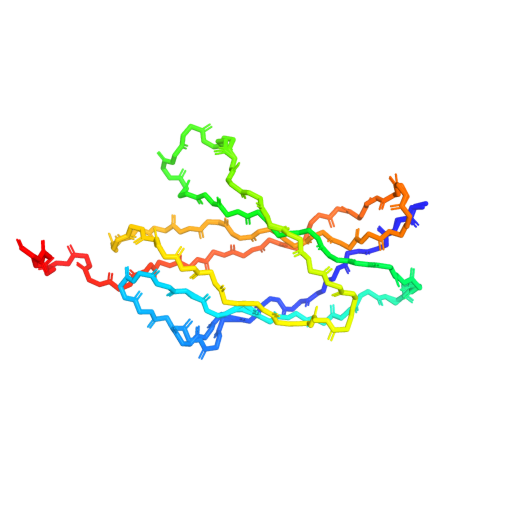1.00 6.22 72 VAL A C 1
ATOM 1226 O O . VAL A 1 72 ? -4.571 -0.433 5.320 1.00 6.82 72 VAL A O 1
ATOM 1239 N N . TYR A 1 73 ? -3.153 -1.783 4.209 1.00 6.30 73 TYR A N 1
ATOM 1240 C CA . TYR A 1 73 ? -3.412 -1.272 2.883 1.00 6.70 73 TYR A CA 1
ATOM 1241 C C . TYR A 1 73 ? -4.149 -2.323 2.076 1.00 6.68 73 TYR A C 1
ATOM 1242 O O . TYR A 1 73 ? -3.703 -3.477 2.019 1.00 7.64 73 TYR A O 1
ATOM 1260 N N . ALA A 1 74 ? -5.258 -1.969 1.439 1.00 6.77 74 ALA A N 1
ATOM 1261 C CA . ALA A 1 74 ? -5.869 -2.858 0.452 1.00 7.08 74 ALA A CA 1
ATOM 1262 C C . ALA A 1 74 ? -5.081 -2.763 -0.837 1.00 7.35 74 ALA A C 1
ATOM 1263 O O . ALA A 1 74 ? -4.562 -1.699 -1.195 1.00 8.86 74 ALA A O 1
ATOM 1270 N N . LEU A 1 75 ? -5.034 -3.874 -1.552 1.00 7.34 75 LEU A N 1
ATOM 1271 C CA . LEU A 1 75 ? -4.340 -3.987 -2.835 1.00 8.12 75 LEU A CA 1
ATOM 1272 C C . LEU A 1 75 ? -5.312 -4.428 -3.900 1.00 8.71 75 LEU A C 1
ATOM 1273 O O . LEU A 1 75 ? -6.226 -5.223 -3.668 1.00 8.65 75 LEU A O 1
ATOM 1289 N N . LYS A 1 76 ? -5.088 -3.916 -5.125 1.00 11.01 76 LYS A N 1
ATOM 1290 C CA . LYS A 1 76 ? -5.862 -4.361 -6.290 1.00 11.94 76 LYS A CA 1
ATOM 1291 C C . LYS A 1 76 ? -4.871 -4.329 -7.407 1.00 13.36 76 LYS A C 1
ATOM 1292 O O . LYS A 1 76 ? -4.556 -3.280 -7.921 1.00 14.51 76 LYS A O 1
ATOM 1311 N N . ASP A 1 77 ? -4.354 -5.469 -7.750 1.00 15.83 77 ASP A N 1
ATOM 1312 C CA . ASP A 1 77 ? -3.243 -5.544 -8.642 1.00 18.64 77 ASP A CA 1
ATOM 1313 C C . ASP A 1 77 ? -2.073 -4.699 -8.181 1.00 15.42 77 ASP A C 1
ATOM 1314 O O . ASP A 1 77 ? -1.628 -4.953 -7.087 1.00 21.13 77 ASP A O 1
ATOM 1323 N N A ASN A 1 78 ? -1.482 -3.795 -8.987 0.36 10.82 78 ASN A N 1
ATOM 1324 N N B ASN A 1 78 ? -1.734 -3.684 -8.983 0.64 21.74 78 ASN A N 1
ATOM 1325 C CA A ASN A 1 78 ? -0.369 -2.933 -8.535 0.36 15.64 78 ASN A CA 1
ATOM 1326 C CA B ASN A 1 78 ? -0.596 -2.818 -8.779 0.64 23.07 78 ASN A CA 1
ATOM 1327 C C A ASN A 1 78 ? -0.980 -1.564 -8.060 0.36 18.33 78 ASN A C 1
ATOM 1328 C C B ASN A 1 78 ? -0.995 -1.653 -7.910 0.64 18.63 78 ASN A C 1
ATOM 1329 O O A ASN A 1 78 ? -0.322 -0.518 -8.199 0.36 23.47 78 ASN A O 1
ATOM 1330 O O B ASN A 1 78 ? -0.173 -0.842 -7.522 0.64 18.64 78 ASN A O 1
ATOM 1351 N N . GLN A 1 79 ? -2.243 -1.532 -7.582 1.00 14.04 79 GLN A N 1
ATOM 1352 C CA . GLN A 1 79 ? -2.783 -0.356 -6.864 1.00 15.07 79 GLN A CA 1
ATOM 1353 C C . GLN A 1 79 ? -2.872 -0.633 -5.349 1.00 12.34 79 GLN A C 1
ATOM 1354 O O . GLN A 1 79 ? -3.064 -1.776 -4.975 1.00 13.50 79 GLN A O 1
ATOM 1368 N N . GLU A 1 80 ? -2.753 0.420 -4.553 1.00 12.67 80 GLU A N 1
ATOM 1369 C CA . GLU A 1 80 ? -2.931 0.352 -3.081 1.00 11.73 80 GLU A CA 1
ATOM 1370 C C . GLU A 1 80 ? -3.807 1.469 -2.567 1.00 11.86 80 GLU A C 1
ATOM 1371 O O . GLU A 1 80 ? -3.740 2.607 -3.076 1.00 14.03 80 GLU A O 1
ATOM 1383 N N . SER A 1 81 ? -4.624 1.202 -1.525 1.00 10.39 81 SER A N 1
ATOM 1384 C CA . SER A 1 81 ? -5.414 2.197 -0.830 1.00 10.67 81 SER A CA 1
ATOM 1385 C C . SER A 1 81 ? -4.557 3.028 0.090 1.00 10.44 81 SER A C 1
ATOM 1386 O O . SER A 1 81 ? -3.433 2.618 0.445 1.00 11.14 81 SER A O 1
ATOM 1394 N N . PRO A 1 82 ? -5.076 4.160 0.590 1.00 11.09 82 PRO A N 1
ATOM 1395 C CA . PRO A 1 82 ? -4.491 4.734 1.839 1.00 12.07 82 PRO A CA 1
ATOM 1396 C C . PRO A 1 82 ? -4.652 3.699 2.940 1.00 9.94 82 PRO A C 1
ATOM 1397 O O . PRO A 1 82 ? -5.484 2.805 2.891 1.00 10.78 82 PRO A O 1
ATOM 1408 N N . PRO A 1 83 ? -3.815 3.786 3.979 1.00 8.73 83 PRO A N 1
ATOM 1409 C CA . PRO A 1 83 ? -3.859 2.780 5.018 1.00 8.17 83 PRO A CA 1
ATOM 1410 C C . PRO A 1 83 ? -4.944 3.036 6.049 1.00 7.85 83 PRO A C 1
ATOM 1411 O O . PRO A 1 83 ? -5.284 4.188 6.374 1.00 9.37 83 PRO A O 1
ATOM 1422 N N . LEU A 1 84 ? -5.420 1.933 6.628 1.00 7.52 84 LEU A N 1
ATOM 1423 C CA . LEU A 1 84 ? -6.115 1.907 7.910 1.00 7.29 84 LEU A CA 1
ATOM 1424 C C . LEU A 1 84 ? -5.033 1.834 8.985 1.00 7.19 84 LEU A C 1
ATOM 1425 O O . LEU A 1 84 ? -4.210 0.936 8.947 1.00 8.44 84 LEU A O 1
ATOM 1441 N N . VAL A 1 85 ? -5.033 2.776 9.928 1.00 7.17 85 VAL A N 1
ATOM 1442 C CA . VAL A 1 85 ? -3.959 2.869 10.914 1.00 7.19 85 VAL A CA 1
ATOM 1443 C C . VAL A 1 85 ? -4.516 2.776 12.324 1.00 7.63 85 VAL A C 1
ATOM 1444 O O . VAL A 1 85 ? -5.457 3.496 12.658 1.00 8.35 85 VAL A O 1
ATOM 1457 N N . GLY A 1 86 ? -3.873 1.939 13.131 1.00 7.21 86 GLY A N 1
ATOM 1458 C CA . GLY A 1 86 ? -4.178 1.878 14.567 1.00 7.82 86 GLY A CA 1
ATOM 1459 C C . GLY A 1 86 ? -2.916 1.601 15.347 1.00 7.06 86 GLY A C 1
ATOM 1460 O O . GLY A 1 86 ? -1.873 1.278 14.784 1.00 9.16 86 GLY A O 1
ATOM 1464 N N . THR A 1 87 ? -2.998 1.746 16.651 1.00 7.87 87 THR A N 1
ATOM 1465 C CA . THR A 1 87 ? -1.869 1.549 17.536 1.00 7.61 87 THR A CA 1
ATOM 1466 C C . THR A 1 87 ? -2.185 0.509 18.625 1.00 7.34 87 THR A C 1
ATOM 1467 O O . THR A 1 87 ? -3.340 0.320 19.025 1.00 8.44 87 THR A O 1
ATOM 1478 N N . GLN A 1 88 ? -1.121 -0.097 19.147 1.00 7.28 88 GLN A N 1
ATOM 1479 C CA . GLN A 1 88 ? -1.232 -1.079 20.206 1.00 7.63 88 GLN A CA 1
ATOM 1480 C C . GLN A 1 88 ? 0.092 -1.204 20.893 1.00 7.22 88 GLN A C 1
ATOM 1481 O O . GLN A 1 88 ? 1.105 -1.422 20.239 1.00 7.84 88 GLN A O 1
ATOM 1495 N N . THR A 1 89 ? 0.086 -1.148 22.245 1.00 7.31 89 THR A N 1
ATOM 1496 C CA . THR A 1 89 ? 1.281 -1.456 23.026 1.00 7.20 89 THR A CA 1
ATOM 1497 C C . THR A 1 89 ? 1.323 -2.926 23.346 1.00 8.08 89 THR A C 1
ATOM 1498 O O . THR A 1 89 ? 0.341 -3.526 23.789 1.00 8.17 89 THR A O 1
ATOM 1509 N N . THR A 1 90 ? 2.491 -3.552 23.105 1.00 7.59 90 THR A N 1
ATOM 1510 C CA . THR A 1 90 ? 2.681 -4.955 23.464 1.00 8.11 90 THR A CA 1
ATOM 1511 C C . THR A 1 90 ? 2.791 -5.103 25.012 1.00 8.65 90 THR A C 1
ATOM 1512 O O . THR A 1 90 ? 3.102 -4.149 25.707 1.00 10.19 90 THR A O 1
ATOM 1523 N N . GLY A 1 91 ? 2.542 -6.302 25.483 1.00 9.53 91 GLY A N 1
ATOM 1524 C CA . GLY A 1 91 ? 2.652 -6.603 26.909 1.00 10.85 91 GLY A CA 1
ATOM 1525 C C . GLY A 1 91 ? 4.059 -6.535 27.413 1.00 10.35 91 GLY A C 1
ATOM 1526 O O . GLY A 1 91 ? 5.040 -6.558 26.648 1.00 10.74 91 GLY A O 1
ATOM 1530 N N . GLY A 1 92 ? 4.200 -6.532 28.752 1.00 12.12 92 GLY A N 1
ATOM 1531 C CA . GLY A 1 92 ? 5.463 -6.797 29.393 1.00 12.92 92 GLY A CA 1
ATOM 1532 C C . GLY A 1 92 ? 6.384 -5.616 29.678 1.00 11.14 92 GLY A C 1
ATOM 1533 O O . GLY A 1 92 ? 7.574 -5.845 29.965 1.00 12.96 92 GLY A O 1
ATOM 1537 N N . HIS A 1 93 ? 5.903 -4.376 29.603 1.00 11.76 93 HIS A N 1
ATOM 1538 C CA . HIS A 1 93 ? 6.747 -3.221 29.833 1.00 10.73 93 HIS A CA 1
ATOM 1539 C C . HIS A 1 93 ? 7.586 -3.307 31.115 1.00 11.34 93 HIS A C 1
ATOM 1540 O O . HIS A 1 93 ? 8.790 -2.979 31.068 1.00 14.42 93 HIS A O 1
ATOM 1553 N N . HIS A 1 94 ? 6.984 -3.729 32.203 1.00 12.44 94 HIS A N 1
ATOM 1554 C CA . HIS A 1 94 ? 7.702 -3.735 33.459 1.00 13.49 94 HIS A CA 1
ATOM 1555 C C . HIS A 1 94 ? 8.240 -5.144 33.832 1.00 13.12 94 HIS A C 1
ATOM 1556 O O . HIS A 1 94 ? 8.679 -5.301 34.937 1.00 19.43 94 HIS A O 1
ATOM 1569 N N . HIS A 1 95 ? 8.246 -6.075 32.915 1.00 13.90 95 HIS A N 1
ATOM 1570 C CA . HIS A 1 95 ? 8.729 -7.426 33.203 1.00 15.20 95 HIS A CA 1
ATOM 1571 C C . HIS A 1 95 ? 10.057 -7.748 32.495 1.00 16.02 95 HIS A C 1
ATOM 1572 O O . HIS A 1 95 ? 10.333 -7.221 31.416 1.00 20.53 95 HIS A O 1
ATOM 1585 N N . HIS A 1 96 ? 10.868 -8.628 33.064 0.54 12.81 96 HIS A N 1
ATOM 1586 C CA . HIS A 1 96 ? 12.096 -9.061 32.428 0.54 11.78 96 HIS A CA 1
ATOM 1587 C C . HIS A 1 96 ? 11.728 -10.030 31.292 0.54 11.92 96 HIS A C 1
ATOM 1588 O O . HIS A 1 96 ? 10.634 -10.585 31.291 0.54 14.30 96 HIS A O 1
ATOM 1601 N N . HIS A 1 97 ? 12.644 -10.221 30.383 0.54 12.82 97 HIS A N 1
ATOM 1602 C CA . HIS A 1 97 ? 12.474 -11.214 29.368 0.54 11.44 97 HIS A CA 1
ATOM 1603 C C . HIS A 1 97 ? 13.757 -11.973 29.190 0.54 11.77 97 HIS A C 1
ATOM 1604 O O . HIS A 1 97 ? 14.764 -11.366 28.747 0.54 16.33 97 HIS A O 1
ATOM 1617 N N . HIS A 1 98 ? 13.741 -13.261 29.486 0.59 12.81 98 HIS A N 1
ATOM 1618 C CA . HIS A 1 98 ? 14.877 -14.112 29.358 0.59 17.28 98 HIS A CA 1
ATOM 1619 C C . HIS A 1 98 ? 16.019 -13.557 30.214 0.59 16.91 98 HIS A C 1
ATOM 1620 O O . HIS A 1 98 ? 17.168 -13.706 29.868 0.59 20.25 98 HIS A O 1
#

Foldseek 3Di:
DDAEWADWDWDPFAQFKIKIFTHDGPDDFFWKKKWKDFPPDVPPTDIDIDGPVDRMDMDGRHHGFTKMKMWMWTHHPVDIHGTDIDIDHGHDNPHDDD

Nearest PDB structures (foldseek):
  3teu-assembly1_A  TM=1.010E+00  e=4.911E-17  unclassified
  3t1w-assembly1_A-2  TM=9.733E-01  e=1.528E-09  Homo sapiens
  4lxo-assembly2_B  TM=9.826E-01  e=2.721E-09  Homo sapiens
  7t87-assembly1_C  TM=9.194E-01  e=3.185E-09  synthetic construct
  3b83-assembly1_H-5  TM=9.003E-01  e=1.312E-08  Homo sapiens

Sequence (98 aa):
MMLLDAPTDLQVVTTNNVTDTSIITVVSSWTPPSSAATITGYRITYTPSNGPGEEPKELLTVPPSSTSVTITGLTPGVEYVVVSVYALKDNNQESPPLVGTQTTGGHHHHHH